Protein AF-A0A354G4K8-F1 (afdb_monomer)

Foldseek 3Di:
DPPVVVVVVVVVVVVVVVVVVVVVVVVVVVVVVVVVVVVVVVVVVVVVVVVVVVVVVVVVVVVVVVVCVCPPVVVVVVVCVVVVHDDDPDDPPPPPPPDPDDDDDPDD

Secondary structure (DSSP, 8-state):
-HHHHHHHHHHHHHHHHHHHHHHHHHHHHHHHHHHHHHHHHHHHHHHHHHHHHHHHHHHHHHHHHHHHHHTSHHHHHHHHHHTTPPP--S------TT----------

pLDDT: mean 78.74, std 14.6, range [35.09, 95.25]

Sequence (108 aa):
MCRIDKIEKTQKTCNLVFFTCCALFLSSTVARMYFYNDLAIKNRDLKGSFDSQLALEEEITILKYEDSGLSSMKYVESEALKLGFVPMEERLMTLDLSSAGQVASLAR

Organism: NCBI:txid2053526

Solvent-accessible surface area (backbone atoms only — not comparable to full-atom values): 6427 Å² total; per-residue (Å²): 120,79,68,60,62,53,52,56,53,52,51,52,53,49,53,50,54,50,51,52,51,53,52,52,50,52,50,50,52,51,50,49,52,49,52,54,49,53,52,49,51,50,50,50,51,51,48,52,52,49,54,52,49,53,52,49,54,52,50,54,51,51,51,53,50,52,49,52,50,61,69,27,65,67,47,50,52,54,51,39,44,74,74,69,50,77,87,80,88,69,80,82,71,75,80,62,88,84,57,92,70,87,70,89,71,90,80,129

Radius of gyration: 40.43 Å; Cα contacts (8 Å, |Δi|>4): 9; chains: 1; bounding box: 79×29×110 Å

Structure (mmCIF, N/CA/C/O backbone):
data_AF-A0A354G4K8-F1
#
_entry.id   AF-A0A354G4K8-F1
#
loop_
_atom_site.group_PDB
_atom_site.id
_atom_site.type_symbol
_atom_site.label_atom_id
_atom_site.label_alt_id
_atom_site.label_comp_id
_atom_site.label_asym_id
_atom_site.label_entity_id
_atom_site.label_seq_id
_atom_site.pdbx_PDB_ins_code
_atom_site.Cartn_x
_atom_site.Cartn_y
_atom_site.Cartn_z
_atom_site.occupancy
_atom_site.B_iso_or_equiv
_atom_site.auth_seq_id
_atom_site.auth_comp_id
_atom_site.auth_asym_id
_atom_site.auth_atom_id
_atom_site.pdbx_PDB_model_num
ATOM 1 N N . MET A 1 1 ? 44.795 1.172 -54.079 1.00 51.94 1 MET A N 1
ATOM 2 C CA . MET A 1 1 ? 43.790 0.287 -53.448 1.00 51.94 1 MET A CA 1
ATOM 3 C C . MET A 1 1 ? 43.538 0.592 -51.963 1.00 51.94 1 MET A C 1
ATOM 5 O O . MET A 1 1 ? 42.389 0.787 -51.615 1.00 51.94 1 MET A O 1
ATOM 9 N N . CYS A 1 2 ? 44.549 0.791 -51.103 1.00 55.47 2 CYS A N 1
ATOM 10 C CA . CYS A 1 2 ? 44.368 0.941 -49.638 1.00 55.47 2 CYS A CA 1
ATOM 11 C C . CYS A 1 2 ? 43.507 2.103 -49.077 1.00 55.47 2 CYS A C 1
ATOM 13 O O . CYS A 1 2 ? 43.191 2.077 -47.888 1.00 55.47 2 CYS A O 1
ATOM 15 N N . ARG A 1 3 ? 43.169 3.156 -49.838 1.00 57.75 3 ARG A N 1
ATOM 16 C CA . ARG A 1 3 ? 42.375 4.288 -49.299 1.00 57.75 3 ARG A CA 1
ATOM 17 C C . ARG A 1 3 ? 40.867 4.029 -49.308 1.00 57.75 3 ARG A C 1
ATOM 19 O O . ARG A 1 3 ? 40.187 4.526 -48.419 1.00 57.75 3 ARG A O 1
ATOM 26 N N . ILE A 1 4 ? 40.366 3.247 -50.264 1.00 60.91 4 ILE A N 1
ATOM 27 C CA . ILE A 1 4 ? 38.925 3.008 -50.434 1.00 60.91 4 ILE A CA 1
ATOM 28 C C . ILE A 1 4 ? 38.414 2.051 -49.342 1.00 60.91 4 ILE A C 1
ATOM 30 O O . ILE A 1 4 ? 37.434 2.367 -48.673 1.00 60.91 4 ILE A O 1
ATOM 34 N N . ASP A 1 5 ? 39.171 0.991 -49.027 1.00 61.75 5 ASP A N 1
ATOM 35 C CA . ASP A 1 5 ? 38.860 0.059 -47.925 1.00 61.75 5 ASP A CA 1
ATOM 36 C C . ASP A 1 5 ? 38.808 0.728 -46.541 1.00 61.75 5 ASP A C 1
ATOM 38 O O . ASP A 1 5 ? 38.025 0.339 -45.671 1.00 61.75 5 ASP A O 1
ATOM 42 N N . LYS A 1 6 ? 39.640 1.755 -46.308 1.00 62.59 6 LYS A N 1
ATOM 43 C CA . LYS A 1 6 ? 39.630 2.503 -45.040 1.00 62.59 6 LYS A CA 1
ATOM 44 C C . LYS A 1 6 ? 38.362 3.341 -44.884 1.00 62.59 6 LYS A C 1
ATOM 46 O O . LYS A 1 6 ? 37.831 3.419 -43.778 1.00 62.59 6 LYS A O 1
ATOM 51 N N . ILE A 1 7 ? 37.866 3.944 -45.963 1.00 71.31 7 ILE A N 1
ATOM 52 C CA . ILE A 1 7 ? 36.657 4.780 -45.933 1.00 71.31 7 ILE A CA 1
ATOM 53 C C . ILE A 1 7 ? 35.425 3.906 -45.663 1.00 71.31 7 ILE A C 1
ATOM 55 O O . ILE A 1 7 ? 34.630 4.231 -44.783 1.00 71.31 7 ILE A O 1
ATOM 59 N N . GLU A 1 8 ? 35.326 2.746 -46.318 1.00 73.31 8 GLU A N 1
ATOM 60 C CA . GLU A 1 8 ? 34.203 1.819 -46.136 1.00 73.31 8 GLU A CA 1
ATOM 61 C C . GLU A 1 8 ? 34.149 1.228 -44.715 1.00 73.31 8 GLU A C 1
ATOM 63 O O . GLU A 1 8 ? 33.081 1.174 -44.097 1.00 73.31 8 GLU A O 1
ATOM 68 N N . LYS A 1 9 ? 35.306 0.853 -44.143 1.00 76.19 9 LYS A N 1
ATOM 69 C CA . LYS A 1 9 ? 35.385 0.422 -42.736 1.00 76.19 9 LYS A CA 1
ATOM 70 C C . LYS A 1 9 ? 34.942 1.522 -41.779 1.00 76.19 9 LYS A C 1
ATOM 72 O O . LYS A 1 9 ? 34.174 1.248 -40.866 1.00 76.19 9 LYS A O 1
ATOM 77 N N . THR A 1 10 ? 35.394 2.756 -41.992 1.00 78.31 10 THR A N 1
ATOM 78 C CA . THR A 1 10 ? 35.066 3.880 -41.101 1.00 78.31 10 THR A CA 1
ATOM 79 C C . THR A 1 10 ? 33.567 4.195 -41.134 1.00 78.31 10 THR A C 1
ATOM 81 O O . THR A 1 10 ? 32.964 4.417 -40.086 1.00 78.31 10 THR A O 1
ATOM 84 N N . GLN A 1 11 ? 32.937 4.124 -42.311 1.00 82.69 11 GLN A N 1
ATOM 85 C CA . GLN A 1 11 ? 31.495 4.325 -42.472 1.00 82.69 11 GLN A CA 1
ATOM 86 C C . GLN A 1 11 ? 30.666 3.228 -41.781 1.00 82.69 11 GLN A C 1
ATOM 88 O O . GLN A 1 11 ? 29.690 3.537 -41.097 1.00 82.69 11 GLN A O 1
ATOM 93 N N . LYS A 1 12 ? 31.078 1.956 -41.889 1.00 83.06 12 LYS A N 1
ATOM 94 C CA . LYS A 1 12 ? 30.425 0.830 -41.194 1.00 83.06 12 LYS A CA 1
ATOM 95 C C . LYS A 1 12 ? 30.510 0.967 -39.673 1.00 83.06 12 LYS A C 1
ATOM 97 O O . LYS A 1 12 ? 29.505 0.781 -38.992 1.00 83.06 12 LYS A O 1
ATOM 102 N N . THR A 1 13 ? 31.672 1.352 -39.143 1.00 85.44 13 THR A N 1
ATOM 103 C CA . THR A 1 13 ? 31.840 1.582 -37.701 1.00 85.44 13 THR A CA 1
ATOM 104 C C . THR A 1 13 ? 31.009 2.773 -37.223 1.00 85.44 13 THR A C 1
ATOM 106 O O . THR A 1 13 ? 30.391 2.689 -36.168 1.00 85.44 13 THR A O 1
ATOM 109 N N . CYS A 1 14 ? 30.930 3.855 -38.007 1.00 85.50 14 CYS A N 1
ATOM 110 C CA . CYS A 1 14 ? 30.136 5.034 -37.655 1.00 85.50 14 CYS A CA 1
ATOM 111 C C . CYS A 1 14 ? 28.632 4.717 -37.598 1.00 85.50 14 CYS A C 1
ATOM 113 O O . CYS A 1 14 ? 27.967 5.057 -36.623 1.00 85.50 14 CYS A O 1
ATOM 115 N N . ASN A 1 15 ? 28.111 3.975 -38.583 1.00 87.50 15 ASN A N 1
ATOM 116 C CA . ASN A 1 15 ? 26.716 3.525 -38.580 1.00 87.50 15 ASN A CA 1
ATOM 117 C C . ASN A 1 15 ? 26.412 2.581 -37.411 1.00 87.50 15 ASN A C 1
ATOM 119 O O . ASN A 1 15 ? 25.342 2.674 -36.812 1.00 87.50 15 ASN A O 1
ATOM 123 N N . LEU A 1 16 ? 27.351 1.698 -37.059 1.00 91.81 16 LEU A N 1
ATOM 124 C CA . LEU A 1 16 ? 27.198 0.798 -35.919 1.00 91.81 16 LEU A CA 1
ATOM 125 C C . LEU A 1 16 ? 27.177 1.568 -34.593 1.00 91.81 16 LEU A C 1
ATOM 127 O O . LEU A 1 16 ? 26.296 1.326 -33.776 1.00 91.81 16 LEU A O 1
ATOM 131 N N . VAL A 1 17 ? 28.086 2.529 -34.402 1.00 92.81 17 VAL A N 1
ATOM 132 C CA . VAL A 1 17 ? 28.113 3.395 -33.211 1.00 92.81 17 VAL A CA 1
ATOM 133 C C . VAL A 1 17 ? 26.853 4.256 -33.121 1.00 92.81 17 VAL A C 1
ATOM 135 O O . VAL A 1 17 ? 26.295 4.422 -32.042 1.00 92.81 17 VAL A O 1
ATOM 138 N N . PHE A 1 18 ? 26.366 4.780 -34.246 1.00 93.12 18 PHE A N 1
ATOM 139 C CA . PHE A 1 18 ? 25.122 5.544 -34.271 1.00 93.12 18 PHE A CA 1
ATOM 140 C C . PHE A 1 18 ? 23.925 4.677 -33.861 1.00 93.12 18 PHE A C 1
ATOM 142 O O . PHE A 1 18 ? 23.140 5.067 -32.997 1.00 93.12 18 PHE A O 1
ATOM 149 N N . PHE A 1 19 ? 23.827 3.464 -34.411 1.00 93.25 19 PHE A N 1
ATOM 150 C CA . PHE A 1 19 ? 22.751 2.535 -34.081 1.00 93.25 19 PHE A CA 1
ATOM 151 C C . PHE A 1 19 ? 22.794 2.093 -32.614 1.00 93.25 19 PHE A C 1
ATOM 153 O O . PHE A 1 19 ? 21.753 2.054 -31.959 1.00 93.25 19 PHE A O 1
ATOM 160 N N . THR A 1 20 ? 23.978 1.810 -32.062 1.00 92.75 20 THR A N 1
ATOM 161 C CA . THR A 1 20 ? 24.106 1.464 -30.640 1.00 92.75 20 THR A CA 1
ATOM 162 C C . THR A 1 20 ? 23.746 2.641 -29.739 1.00 92.75 20 THR A C 1
ATOM 164 O O . THR A 1 20 ? 23.066 2.437 -28.737 1.00 92.75 20 THR A O 1
ATOM 167 N N . CYS A 1 21 ? 24.107 3.873 -30.107 1.00 92.88 21 CYS A N 1
ATOM 168 C CA . CYS A 1 21 ? 23.709 5.069 -29.363 1.00 92.88 21 CYS A CA 1
ATOM 169 C C . CYS A 1 21 ? 22.183 5.251 -29.361 1.00 92.88 21 CYS A C 1
ATOM 171 O O . CYS A 1 21 ? 21.586 5.463 -28.306 1.00 92.88 21 CYS A O 1
ATOM 173 N N . CYS A 1 22 ? 21.533 5.092 -30.519 1.00 92.19 22 CYS A N 1
ATOM 174 C CA . CYS A 1 22 ? 20.073 5.126 -30.617 1.00 92.19 22 CYS A CA 1
ATOM 175 C C . CYS A 1 22 ? 19.4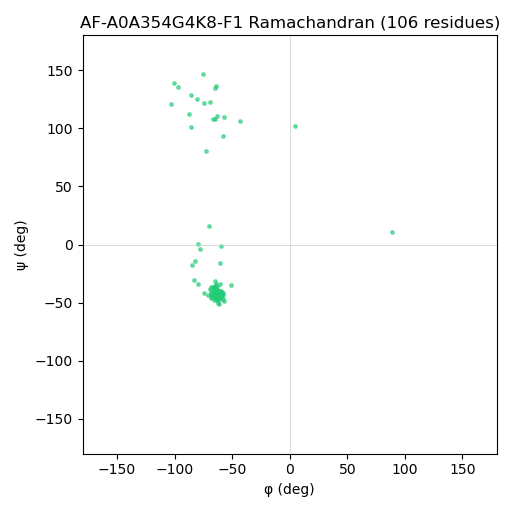17 4.012 -29.790 1.00 92.19 22 CYS A C 1
ATOM 177 O O . CYS A 1 22 ? 18.460 4.274 -29.063 1.00 92.19 22 CYS A O 1
ATOM 179 N N . ALA A 1 23 ? 19.946 2.788 -29.847 1.00 93.50 23 ALA A N 1
ATOM 180 C CA . ALA A 1 23 ? 19.428 1.665 -29.073 1.00 93.50 23 ALA A CA 1
ATOM 181 C C . ALA A 1 23 ? 19.555 1.898 -27.557 1.00 93.50 23 ALA A C 1
ATOM 183 O O . ALA A 1 23 ? 18.602 1.649 -26.821 1.00 93.50 23 ALA A O 1
ATOM 184 N N . LEU A 1 24 ? 20.693 2.427 -27.093 1.00 94.25 24 LEU A N 1
ATOM 185 C CA . LEU A 1 24 ? 20.909 2.786 -25.688 1.00 94.25 24 LEU A CA 1
ATOM 186 C C . LEU A 1 24 ? 20.002 3.935 -25.234 1.00 94.25 24 LEU A C 1
ATOM 188 O O . LEU A 1 24 ? 19.518 3.938 -24.104 1.00 94.25 24 LEU A O 1
ATOM 192 N N . PHE A 1 25 ? 19.739 4.906 -26.106 1.00 95.25 25 PHE A N 1
ATOM 193 C CA . PHE A 1 25 ? 18.851 6.020 -25.787 1.00 95.25 25 PHE A CA 1
ATOM 194 C C . PHE A 1 25 ? 17.391 5.570 -25.641 1.00 95.25 25 PHE A C 1
ATOM 196 O O . PHE A 1 25 ? 16.705 5.941 -24.681 1.00 95.25 25 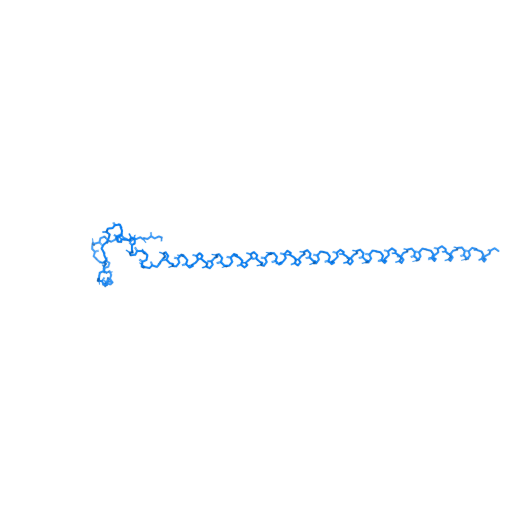PHE A O 1
ATOM 203 N N . LEU A 1 26 ? 16.926 4.723 -26.562 1.00 94.81 26 LEU A N 1
ATOM 204 C CA . LEU A 1 26 ? 15.587 4.144 -26.499 1.00 94.81 26 LEU A CA 1
ATOM 205 C C . LEU A 1 26 ? 15.440 3.233 -25.278 1.00 94.81 26 LEU A C 1
ATOM 207 O O . LEU A 1 26 ? 14.470 3.373 -24.533 1.00 94.81 26 LEU A O 1
ATOM 211 N N . SER A 1 27 ? 16.418 2.361 -25.013 1.00 92.62 27 SER A N 1
ATOM 212 C CA . SER A 1 27 ? 16.374 1.479 -23.844 1.00 92.62 27 SER A CA 1
ATOM 213 C C . SER A 1 27 ? 16.425 2.259 -22.530 1.00 92.62 27 SER A C 1
ATOM 215 O O . SER A 1 27 ? 15.682 1.933 -21.609 1.00 92.62 27 SER A O 1
ATOM 217 N N . SER A 1 28 ? 17.209 3.340 -22.452 1.00 94.12 28 SER A N 1
ATOM 218 C CA . SER A 1 28 ? 17.239 4.226 -21.283 1.00 94.12 28 SER A CA 1
ATOM 219 C C . SER A 1 28 ? 15.885 4.894 -21.037 1.00 94.12 28 SER A C 1
ATOM 221 O O . SER A 1 28 ? 15.414 4.943 -19.900 1.00 94.12 28 SER A O 1
ATOM 223 N N . THR A 1 29 ? 15.228 5.365 -22.098 1.00 92.88 29 THR A N 1
ATOM 224 C CA . THR A 1 29 ? 13.904 5.992 -21.999 1.00 92.88 29 THR A CA 1
ATOM 225 C C . THR A 1 29 ? 12.843 4.992 -21.539 1.00 92.88 29 THR A C 1
ATOM 227 O O . THR A 1 29 ? 12.085 5.287 -20.616 1.00 92.88 29 THR A O 1
ATOM 230 N N . VAL A 1 30 ? 12.828 3.786 -22.115 1.00 94.31 30 VAL A N 1
ATOM 231 C CA . VAL A 1 30 ? 11.897 2.717 -21.719 1.00 94.31 30 VAL A CA 1
ATOM 232 C C . VAL A 1 30 ? 12.153 2.268 -20.282 1.00 94.31 30 VAL A C 1
ATOM 234 O O . VAL A 1 30 ? 11.206 2.141 -19.510 1.00 94.31 30 VAL A O 1
ATOM 237 N N . ALA A 1 31 ? 13.418 2.094 -19.886 1.00 92.50 31 ALA A N 1
ATOM 238 C CA . ALA A 1 31 ? 13.775 1.732 -18.519 1.00 92.50 31 ALA A CA 1
ATOM 239 C C . ALA A 1 31 ? 13.302 2.795 -17.521 1.00 92.50 31 ALA A C 1
ATOM 241 O O . ALA A 1 31 ? 12.657 2.454 -16.534 1.00 92.50 31 ALA A O 1
ATOM 242 N N . ARG A 1 32 ? 13.544 4.087 -17.793 1.00 92.25 32 ARG A N 1
ATOM 243 C CA . ARG A 1 32 ? 13.032 5.181 -16.950 1.00 92.25 32 ARG A CA 1
ATOM 244 C C . ARG A 1 32 ? 11.514 5.132 -16.835 1.00 92.25 32 ARG A C 1
ATOM 246 O O . ARG A 1 32 ? 11.004 5.187 -15.723 1.00 92.25 32 ARG A O 1
ATOM 253 N N . MET A 1 33 ? 10.804 4.989 -17.954 1.00 92.12 33 MET A N 1
ATOM 254 C CA . MET A 1 33 ? 9.343 4.887 -17.964 1.00 92.12 33 MET A CA 1
ATOM 255 C C . MET A 1 33 ? 8.857 3.708 -17.109 1.00 92.12 33 MET A C 1
ATOM 257 O O . MET A 1 33 ? 7.928 3.865 -16.322 1.00 92.12 33 MET A O 1
ATOM 261 N N . TYR A 1 34 ? 9.516 2.550 -17.217 1.00 93.12 34 TYR A N 1
ATOM 262 C CA . TYR A 1 34 ? 9.203 1.366 -16.420 1.00 93.12 34 TYR A CA 1
ATOM 263 C C . TYR A 1 34 ? 9.425 1.609 -14.923 1.00 93.12 34 TYR A C 1
ATOM 265 O O . TYR A 1 34 ? 8.525 1.344 -14.132 1.00 93.12 34 TYR A O 1
ATOM 273 N N . PHE A 1 35 ? 10.570 2.179 -14.532 1.00 91.31 35 PHE A N 1
ATOM 274 C CA . PHE A 1 35 ? 10.846 2.511 -13.131 1.00 91.31 35 PHE A CA 1
ATOM 275 C C . PHE A 1 35 ? 9.854 3.531 -12.570 1.00 91.31 35 PHE A C 1
ATOM 277 O O . PHE A 1 35 ? 9.382 3.355 -11.453 1.00 91.31 35 PHE A O 1
ATOM 284 N N . TYR A 1 36 ? 9.496 4.570 -13.330 1.00 86.81 36 TYR A N 1
ATOM 285 C CA . TYR A 1 36 ? 8.488 5.535 -12.884 1.00 86.81 36 TYR A CA 1
ATOM 286 C C . TYR A 1 36 ? 7.115 4.893 -12.704 1.00 86.81 36 TYR A C 1
ATOM 288 O O . TYR A 1 36 ? 6.428 5.203 -11.736 1.00 86.81 36 TYR A O 1
ATOM 296 N N . ASN A 1 37 ? 6.725 3.988 -13.601 1.00 85.94 37 ASN A N 1
ATOM 297 C CA . ASN A 1 37 ? 5.437 3.313 -13.510 1.00 85.94 37 ASN A CA 1
ATOM 298 C C . ASN A 1 37 ? 5.407 2.314 -12.341 1.00 85.94 37 ASN A C 1
ATOM 300 O O . ASN A 1 37 ? 4.465 2.321 -11.557 1.00 85.94 37 ASN A O 1
ATOM 304 N N . ASP A 1 38 ? 6.470 1.528 -12.151 1.00 84.75 38 ASP A N 1
ATOM 305 C CA . ASP A 1 38 ? 6.617 0.616 -11.008 1.00 84.75 38 ASP A CA 1
ATOM 306 C C . ASP A 1 38 ? 6.623 1.377 -9.670 1.00 84.75 38 ASP A C 1
ATOM 308 O O . ASP A 1 38 ? 5.930 0.994 -8.729 1.00 84.75 38 ASP A O 1
ATOM 312 N N . LEU A 1 39 ? 7.326 2.514 -9.592 1.00 81.00 39 LEU A N 1
ATOM 313 C CA . LEU A 1 39 ? 7.311 3.383 -8.412 1.00 81.00 39 LEU A CA 1
ATOM 314 C C . LEU A 1 39 ? 5.940 4.026 -8.172 1.00 81.00 39 LEU A C 1
ATOM 316 O O . LEU A 1 39 ? 5.544 4.184 -7.017 1.00 81.00 39 LEU A O 1
ATOM 320 N N . ALA A 1 40 ? 5.215 4.400 -9.228 1.00 83.44 40 ALA A N 1
ATOM 321 C CA . ALA A 1 40 ? 3.870 4.960 -9.114 1.00 83.44 40 ALA A CA 1
ATOM 322 C C . ALA A 1 40 ? 2.860 3.911 -8.628 1.00 83.44 40 ALA A C 1
ATOM 324 O O . ALA A 1 40 ? 2.057 4.205 -7.743 1.00 83.44 40 ALA A O 1
ATOM 325 N N . ILE A 1 41 ? 2.935 2.684 -9.153 1.00 80.69 41 ILE A N 1
ATOM 326 C CA . ILE A 1 41 ? 2.105 1.556 -8.713 1.00 80.69 41 ILE A CA 1
ATOM 327 C C . ILE A 1 41 ? 2.409 1.236 -7.251 1.00 80.69 41 ILE A C 1
ATOM 329 O O . ILE A 1 41 ? 1.493 1.244 -6.437 1.00 80.69 41 ILE A O 1
ATOM 333 N N . LYS A 1 42 ? 3.686 1.082 -6.881 1.00 81.00 42 LYS A N 1
ATOM 334 C CA . LYS A 1 42 ? 4.084 0.822 -5.490 1.00 81.00 42 LYS A CA 1
ATOM 335 C C . LYS A 1 42 ? 3.648 1.922 -4.534 1.00 81.00 42 LYS A C 1
ATOM 337 O O . LYS A 1 42 ? 3.194 1.604 -3.447 1.00 81.00 42 LYS A O 1
ATOM 342 N N . ASN A 1 43 ? 3.742 3.197 -4.919 1.00 81.38 43 ASN A N 1
ATOM 343 C CA . ASN A 1 43 ? 3.227 4.297 -4.095 1.00 81.38 43 ASN A CA 1
ATOM 344 C C . ASN A 1 43 ? 1.710 4.230 -3.927 1.00 81.38 43 ASN A C 1
ATOM 346 O O . ASN A 1 43 ? 1.198 4.493 -2.841 1.00 81.38 43 ASN A O 1
ATOM 350 N N . ARG A 1 44 ? 0.982 3.889 -4.995 1.00 82.88 44 ARG A N 1
ATOM 351 C CA . ARG A 1 44 ? -0.470 3.730 -4.931 1.00 82.88 44 ARG A CA 1
ATOM 352 C C . ARG A 1 44 ? -0.859 2.558 -4.035 1.00 82.88 44 ARG A C 1
ATOM 354 O O . ARG A 1 44 ? -1.779 2.701 -3.240 1.00 82.88 44 ARG A O 1
ATOM 361 N N . ASP A 1 45 ? -0.145 1.446 -4.137 1.00 80.75 45 ASP A N 1
ATOM 362 C CA . ASP A 1 45 ? -0.375 0.261 -3.314 1.00 80.75 45 ASP A CA 1
ATOM 363 C C . ASP A 1 45 ? -0.009 0.535 -1.849 1.00 80.75 45 ASP A C 1
ATOM 365 O O . ASP A 1 45 ? -0.767 0.167 -0.955 1.00 80.75 45 ASP A O 1
ATOM 369 N N . LEU A 1 46 ? 1.082 1.270 -1.589 1.00 77.19 46 LEU A N 1
ATOM 370 C CA . LEU A 1 46 ? 1.434 1.732 -0.242 1.00 77.19 46 LEU A CA 1
ATOM 371 C C . LEU A 1 46 ? 0.331 2.613 0.343 1.00 77.19 46 LEU A C 1
ATOM 373 O O . LEU A 1 46 ? -0.057 2.433 1.493 1.00 77.19 46 LEU A O 1
ATOM 377 N N . LYS A 1 47 ? -0.185 3.554 -0.457 1.00 84.06 47 LYS A N 1
ATOM 378 C CA . LYS A 1 47 ? -1.276 4.435 -0.046 1.00 84.06 47 LYS A CA 1
ATOM 379 C C . LYS A 1 47 ? -2.549 3.641 0.246 1.00 84.06 47 LYS A C 1
ATOM 381 O O . LYS A 1 47 ? -3.144 3.843 1.293 1.00 84.06 47 LYS A O 1
ATOM 386 N N . GLY A 1 48 ? -2.919 2.702 -0.623 1.00 84.88 48 GLY A N 1
ATOM 387 C CA . GLY A 1 48 ? -4.071 1.828 -0.397 1.00 84.88 48 GLY A CA 1
ATOM 388 C C . GLY A 1 48 ? -3.920 0.973 0.863 1.00 84.88 48 GLY A C 1
ATOM 389 O O . GLY A 1 48 ? -4.862 0.856 1.642 1.00 84.88 48 GLY A O 1
ATOM 390 N N . SER A 1 49 ? -2.723 0.433 1.108 1.00 81.50 49 SER A N 1
ATOM 391 C CA . SER A 1 49 ? -2.427 -0.312 2.334 1.00 81.50 49 SER A CA 1
ATOM 392 C C 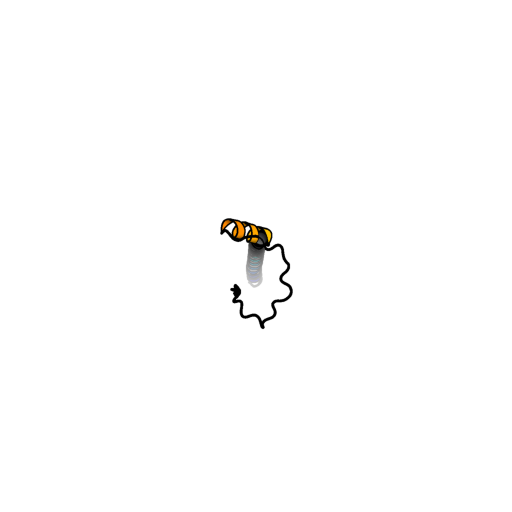. SER A 1 49 ? -2.536 0.575 3.575 1.00 81.50 49 SER A C 1
ATOM 394 O O . SER A 1 49 ? -3.100 0.143 4.577 1.00 81.50 49 SER A O 1
ATOM 396 N N . PHE A 1 50 ? -2.039 1.810 3.512 1.00 85.88 50 PHE A N 1
ATOM 397 C CA . PHE A 1 50 ? -2.131 2.764 4.615 1.00 85.88 50 PHE A CA 1
ATOM 398 C C . PHE A 1 50 ? -3.582 3.165 4.906 1.00 85.88 50 PHE A C 1
ATOM 400 O O . PHE A 1 50 ? -4.006 3.128 6.057 1.00 85.88 50 PHE A O 1
ATOM 407 N N . ASP A 1 51 ? -4.366 3.461 3.868 1.00 86.25 51 ASP A N 1
ATOM 408 C CA . ASP A 1 51 ? -5.788 3.794 4.002 1.00 86.25 51 ASP A CA 1
ATOM 409 C C . ASP A 1 51 ? -6.571 2.615 4.615 1.00 86.25 51 ASP A C 1
ATOM 411 O O . ASP A 1 51 ? -7.409 2.812 5.496 1.00 86.25 51 ASP A O 1
ATOM 415 N N . SER A 1 52 ? -6.256 1.375 4.217 1.00 88.56 52 SER A N 1
ATOM 416 C CA . SER A 1 52 ? -6.871 0.176 4.805 1.00 88.56 52 SER A CA 1
ATOM 417 C C . SER A 1 52 ? -6.489 -0.039 6.271 1.00 88.56 52 SER A C 1
ATOM 419 O O . SER A 1 52 ? -7.328 -0.456 7.066 1.00 88.56 52 SER A O 1
ATOM 421 N N . GLN A 1 53 ? -5.247 0.280 6.645 1.00 89.62 53 GLN A N 1
ATOM 422 C CA . GLN A 1 53 ? -4.790 0.192 8.028 1.00 89.62 53 GLN A CA 1
ATOM 423 C C . GLN A 1 53 ? -5.507 1.222 8.904 1.00 89.62 53 GLN A C 1
ATOM 425 O O . GLN A 1 53 ? -5.964 0.877 9.990 1.00 89.62 53 GLN A O 1
ATOM 430 N N . LEU A 1 54 ? -5.651 2.456 8.416 1.00 91.69 54 LEU A N 1
ATOM 431 C CA . LEU A 1 54 ? -6.358 3.520 9.125 1.00 91.69 54 LEU A CA 1
ATOM 432 C C . LEU A 1 54 ? -7.828 3.148 9.375 1.00 91.69 54 LEU A C 1
ATOM 434 O O . LEU A 1 54 ? -8.320 3.303 10.489 1.00 91.69 54 LEU A O 1
ATOM 438 N N . ALA A 1 55 ? -8.505 2.605 8.358 1.00 92.00 55 ALA A N 1
ATOM 439 C CA . ALA A 1 55 ? -9.884 2.137 8.485 1.00 92.00 55 ALA A CA 1
ATOM 440 C C . ALA A 1 55 ? -10.015 1.004 9.518 1.00 92.00 55 ALA A C 1
ATOM 442 O O . ALA A 1 55 ? -10.938 1.013 10.331 1.00 92.00 55 ALA A O 1
ATOM 443 N N . LEU A 1 56 ? -9.068 0.058 9.530 1.00 92.56 56 LEU A N 1
ATOM 444 C CA . LEU A 1 56 ? -9.046 -1.013 10.528 1.00 92.56 56 LEU A CA 1
ATOM 445 C C . LEU A 1 56 ? -8.827 -0.478 11.949 1.00 92.56 56 LEU A C 1
ATOM 447 O O . LEU A 1 56 ? -9.465 -0.949 12.886 1.00 92.56 56 LEU A O 1
ATOM 451 N N . GLU A 1 57 ? -7.918 0.482 12.133 1.00 90.19 57 GLU A N 1
ATOM 452 C CA . GLU A 1 57 ? -7.665 1.089 13.446 1.00 90.19 57 GLU A CA 1
ATOM 453 C C . GLU A 1 57 ? -8.892 1.841 13.978 1.00 90.19 57 GLU A C 1
ATOM 455 O O . GLU A 1 57 ? -9.190 1.773 15.176 1.00 90.19 57 GLU A O 1
ATOM 460 N N . GLU A 1 58 ? -9.634 2.515 13.098 1.00 92.69 58 GLU A N 1
ATOM 461 C CA . GLU A 1 58 ? -10.903 3.156 13.444 1.00 92.69 58 GLU A CA 1
ATOM 462 C C . GLU A 1 58 ? -11.947 2.120 13.883 1.00 92.69 58 GLU A C 1
ATOM 464 O O . GLU A 1 58 ? -12.531 2.255 14.961 1.00 92.69 58 GLU A O 1
ATOM 469 N N . GLU A 1 59 ? -12.118 1.038 13.119 1.00 92.50 59 GLU A N 1
ATOM 470 C CA . GLU A 1 59 ? -13.061 -0.038 13.445 1.00 92.50 59 GLU A CA 1
ATOM 471 C C . GLU A 1 59 ? -12.716 -0.724 14.775 1.00 92.50 59 GLU A C 1
ATOM 473 O O . GLU A 1 59 ? -13.589 -0.903 15.626 1.00 92.50 59 GLU A O 1
ATOM 478 N N . ILE A 1 60 ? -11.435 -1.026 15.018 1.00 90.94 60 ILE A N 1
ATOM 479 C CA . ILE A 1 60 ? -10.962 -1.576 16.298 1.00 90.94 60 ILE A CA 1
ATOM 480 C C . ILE A 1 60 ? -11.285 -0.623 17.451 1.00 90.94 60 ILE A C 1
ATOM 482 O O . ILE A 1 60 ? -11.679 -1.063 18.533 1.00 90.94 60 ILE A O 1
ATOM 486 N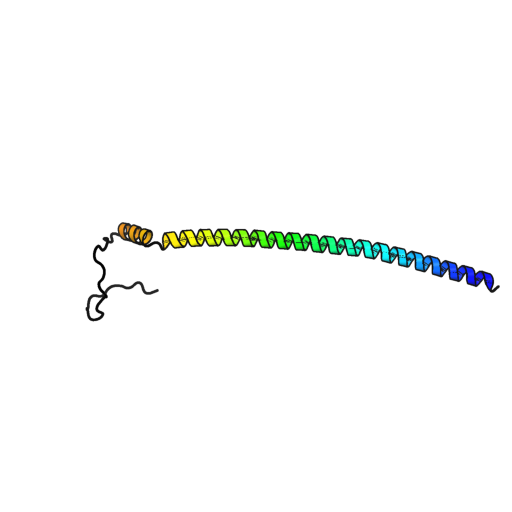 N . THR A 1 61 ? -11.116 0.682 17.243 1.00 90.56 61 THR A N 1
ATOM 487 C CA . THR A 1 61 ? -11.392 1.687 18.274 1.00 90.56 61 THR A CA 1
ATOM 488 C C . THR A 1 61 ? -12.882 1.748 18.606 1.00 90.56 61 THR A C 1
ATOM 490 O O . THR A 1 61 ? -13.236 1.793 19.787 1.00 90.56 61 THR A O 1
ATOM 493 N N . ILE A 1 62 ? -13.750 1.688 17.593 1.00 91.50 62 ILE A N 1
ATOM 494 C CA . ILE A 1 62 ? -15.206 1.623 17.768 1.00 91.50 62 ILE A CA 1
ATOM 495 C C . ILE A 1 62 ? -15.587 0.355 18.532 1.00 91.50 62 ILE A C 1
ATOM 497 O O . ILE A 1 62 ? -16.252 0.443 19.564 1.00 91.50 62 ILE A O 1
ATOM 501 N N . LEU A 1 63 ? -15.097 -0.807 18.094 1.00 89.31 63 LEU A N 1
ATOM 502 C CA . LEU A 1 63 ? -15.385 -2.083 18.750 1.00 89.31 63 LEU A CA 1
ATOM 503 C C . LEU A 1 63 ? -14.945 -2.076 20.214 1.00 89.31 63 LEU A C 1
ATOM 505 O O . LEU A 1 63 ? -15.661 -2.544 21.092 1.00 89.31 63 LEU A O 1
ATOM 509 N N . LYS A 1 64 ? -13.768 -1.512 20.497 1.00 87.88 64 LYS A N 1
ATOM 510 C CA . LYS A 1 64 ? -13.247 -1.395 21.860 1.00 87.88 64 LYS A CA 1
ATOM 511 C C . LYS A 1 64 ? -14.114 -0.484 22.727 1.00 87.88 64 LYS A C 1
ATOM 513 O O . LYS A 1 64 ? -14.260 -0.740 23.924 1.00 87.88 64 LYS A O 1
ATOM 518 N N . TYR A 1 65 ? -14.673 0.578 22.153 1.00 87.31 65 TYR A N 1
ATOM 519 C CA . TYR A 1 65 ? -15.611 1.449 22.853 1.00 87.31 65 TYR A CA 1
ATOM 520 C C . TYR A 1 65 ? -16.928 0.725 23.158 1.00 87.31 65 TYR A C 1
ATOM 522 O O . TYR A 1 65 ? -17.400 0.781 24.293 1.00 87.31 65 TYR A O 1
ATOM 530 N N . GLU A 1 66 ? -17.484 -0.002 22.186 1.00 85.50 66 GLU A N 1
ATOM 531 C CA . GLU A 1 66 ? -18.690 -0.814 22.379 1.00 85.50 66 GLU A CA 1
ATOM 532 C C . GLU A 1 66 ? -18.482 -1.911 23.425 1.00 85.50 66 GLU A C 1
ATOM 534 O O . GLU A 1 66 ? -19.291 -2.043 24.343 1.00 85.50 66 GLU A O 1
ATOM 539 N N . ASP A 1 67 ? -17.366 -2.637 23.354 1.00 83.56 67 ASP A N 1
ATOM 540 C CA . ASP A 1 67 ? -17.001 -3.665 24.329 1.00 83.56 67 ASP A CA 1
ATOM 541 C C . ASP A 1 67 ? -16.821 -3.075 25.732 1.00 83.56 67 ASP A C 1
ATOM 543 O O . ASP A 1 67 ? -17.309 -3.631 26.712 1.00 83.56 67 ASP A O 1
ATOM 547 N N . SER A 1 68 ? -16.212 -1.890 25.844 1.00 79.00 68 SER A N 1
ATOM 548 C CA . SER A 1 68 ? -16.119 -1.172 27.122 1.00 79.00 68 SER A CA 1
ATOM 549 C C . SER A 1 68 ? -17.498 -0.757 27.652 1.00 79.00 68 SER A C 1
ATOM 551 O O . SER A 1 68 ? -17.719 -0.750 28.863 1.00 79.00 68 SER A O 1
ATOM 553 N N . GLY A 1 69 ? -18.438 -0.422 26.764 1.00 79.94 69 GLY A N 1
ATOM 554 C CA . GLY A 1 69 ? -19.826 -0.122 27.114 1.00 79.94 69 GLY A CA 1
ATOM 555 C C . GLY A 1 69 ? -20.586 -1.353 27.613 1.00 79.94 69 GLY A C 1
ATOM 556 O O . GLY A 1 69 ? -21.238 -1.289 28.658 1.00 79.94 69 GLY A O 1
ATOM 557 N N . LEU A 1 70 ? -20.456 -2.481 26.914 1.00 76.56 70 LEU A N 1
ATOM 558 C CA . LEU A 1 70 ? -21.063 -3.768 27.274 1.00 76.56 70 LEU A CA 1
ATOM 559 C C . LEU A 1 70 ? -20.436 -4.375 28.536 1.00 76.56 70 LEU A C 1
ATOM 561 O O . LEU A 1 70 ? -21.142 -4.929 29.373 1.00 76.56 70 LEU A O 1
ATOM 565 N N . SER A 1 71 ? -19.126 -4.215 28.717 1.00 74.50 71 SER A N 1
ATOM 566 C CA . SER A 1 71 ? -18.408 -4.599 29.937 1.00 74.50 71 SER A CA 1
ATOM 567 C C . SER A 1 71 ? -18.590 -3.598 31.077 1.00 74.50 71 SER A C 1
ATOM 569 O O . SER A 1 71 ? -18.097 -3.827 32.184 1.00 74.50 71 SER A O 1
ATOM 571 N N . SER A 1 72 ? -19.284 -2.477 30.852 1.00 82.38 72 SER A N 1
ATOM 572 C CA . SER A 1 72 ? -19.559 -1.542 31.935 1.00 82.38 72 SER A CA 1
ATOM 573 C C . SER A 1 72 ? -20.470 -2.207 32.966 1.00 82.38 72 SER A C 1
ATOM 575 O O . SER A 1 72 ? -21.491 -2.810 32.629 1.00 82.38 72 SER A O 1
ATOM 577 N N . MET A 1 73 ? -20.125 -2.048 34.246 1.00 74.00 73 MET A N 1
ATOM 578 C CA . MET A 1 73 ? -20.912 -2.585 35.363 1.00 74.00 73 MET A CA 1
ATOM 579 C C . MET A 1 73 ? -22.389 -2.186 35.255 1.00 74.00 73 MET A C 1
ATOM 581 O O . MET A 1 73 ? -23.274 -2.978 35.538 1.00 74.00 73 MET A O 1
ATOM 585 N N . LYS A 1 74 ? -22.657 -0.980 34.744 1.00 77.12 74 LYS A N 1
ATOM 586 C CA . LYS A 1 74 ? -24.005 -0.451 34.539 1.00 77.12 74 LYS A CA 1
ATOM 587 C C . LYS A 1 74 ? -24.827 -1.272 33.539 1.00 77.12 74 LYS A C 1
ATOM 589 O O . LYS A 1 74 ? -26.019 -1.473 33.763 1.00 77.12 74 LYS A O 1
ATOM 594 N N . TYR A 1 75 ? -24.216 -1.734 32.445 1.00 81.50 75 TYR A N 1
ATOM 595 C CA . TYR A 1 75 ? -24.881 -2.627 31.494 1.00 81.50 75 TYR A CA 1
ATOM 596 C C . TYR A 1 75 ? -25.181 -3.979 32.149 1.00 81.50 75 TYR A C 1
ATOM 598 O O . TYR A 1 75 ? -26.326 -4.431 32.117 1.00 81.50 75 TYR A O 1
ATOM 606 N N . VAL A 1 76 ? -24.190 -4.564 32.828 1.00 81.31 76 VAL A N 1
ATOM 607 C CA . VAL A 1 76 ? -24.332 -5.839 33.551 1.00 81.31 76 VAL A CA 1
ATOM 608 C C . VAL A 1 76 ? -25.439 -5.768 34.608 1.00 81.31 76 VAL A C 1
ATOM 610 O O . VAL A 1 76 ? -26.303 -6.639 34.652 1.00 81.31 76 VAL A O 1
ATOM 613 N N . GLU A 1 77 ? -25.467 -4.711 35.418 1.00 81.69 77 GLU A N 1
ATOM 614 C CA 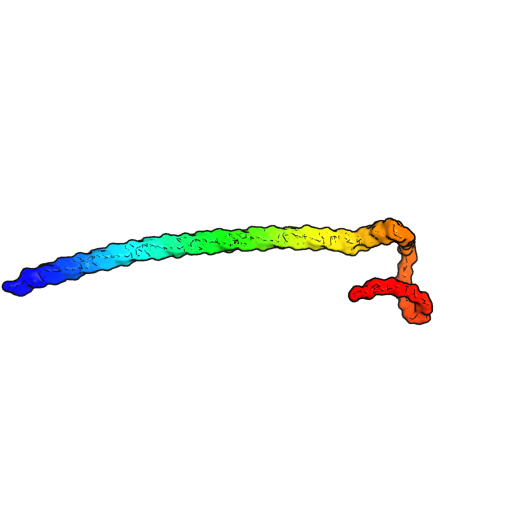. GLU A 1 77 ? -26.502 -4.465 36.426 1.00 81.69 77 GLU A CA 1
ATOM 615 C C . GLU A 1 77 ? -27.886 -4.305 35.789 1.00 81.69 77 GLU A C 1
ATOM 617 O O . GLU A 1 77 ? -28.860 -4.880 36.274 1.00 81.69 77 GLU A O 1
ATOM 622 N N . SER A 1 78 ? -27.987 -3.567 34.676 1.00 84.25 78 SER A N 1
ATOM 623 C CA . SER A 1 78 ? -29.259 -3.404 33.968 1.00 84.25 78 SER A CA 1
ATOM 624 C C . SER A 1 78 ? -29.806 -4.721 33.417 1.00 84.25 78 SER A C 1
ATOM 626 O O . SER A 1 78 ? -31.017 -4.943 33.456 1.00 84.25 78 SER A O 1
ATOM 628 N N . GLU A 1 79 ? -28.933 -5.619 32.962 1.00 84.69 79 GLU A N 1
ATOM 629 C CA . GLU A 1 79 ? -29.352 -6.909 32.421 1.00 84.69 79 GLU A CA 1
ATOM 630 C C . GLU A 1 79 ? -29.664 -7.918 33.524 1.00 84.69 79 GLU A C 1
ATOM 632 O O . GLU A 1 79 ? -30.632 -8.671 33.421 1.00 84.69 79 GLU A O 1
ATOM 637 N N . ALA A 1 80 ? -28.938 -7.856 34.641 1.00 83.81 80 ALA A N 1
ATOM 638 C CA . ALA A 1 80 ? -29.267 -8.594 35.853 1.00 83.81 80 ALA A CA 1
ATOM 639 C C . ALA A 1 80 ? -30.656 -8.200 36.396 1.00 83.81 80 ALA A C 1
ATOM 641 O O . ALA A 1 80 ? -31.457 -9.076 36.723 1.00 83.81 80 ALA A O 1
ATOM 642 N N . LEU A 1 81 ? -30.996 -6.904 36.400 1.00 86.31 81 LEU A N 1
ATOM 643 C CA . LEU A 1 81 ? -32.336 -6.428 36.768 1.00 86.31 81 LEU A CA 1
ATOM 644 C C . LEU A 1 81 ? -33.430 -7.018 35.865 1.00 86.31 81 LEU A C 1
ATOM 646 O O . LEU A 1 81 ? -34.466 -7.459 36.365 1.00 86.31 81 LEU A O 1
ATOM 650 N N . LYS A 1 82 ? -33.210 -7.079 34.543 1.00 89.00 82 LYS A N 1
ATOM 651 C CA . LYS A 1 82 ? -34.173 -7.689 33.601 1.00 89.00 82 LYS A CA 1
ATOM 652 C C . LYS A 1 82 ? -34.355 -9.189 33.824 1.00 89.00 82 LYS A C 1
ATOM 654 O O . LYS A 1 82 ? -35.443 -9.709 33.592 1.00 89.00 82 LYS A O 1
ATOM 659 N N . LEU A 1 83 ? -33.310 -9.875 34.277 1.00 88.81 83 LEU A N 1
ATOM 660 C CA . LEU A 1 83 ? -33.340 -11.295 34.630 1.00 88.81 83 LEU A CA 1
ATOM 661 C C . LEU A 1 83 ? -33.951 -11.559 36.020 1.00 88.81 83 LEU A C 1
ATOM 663 O O . LEU A 1 83 ? -34.064 -12.715 36.424 1.00 88.81 83 LEU A O 1
ATOM 667 N N . GLY A 1 84 ? -34.380 -10.513 36.736 1.00 85.88 84 GLY A N 1
ATOM 668 C CA . GLY A 1 84 ? -35.046 -10.615 38.035 1.00 85.88 84 GLY A CA 1
ATOM 669 C C . GLY A 1 84 ? -34.102 -10.613 39.239 1.00 85.88 84 GLY A C 1
ATOM 670 O O . GLY A 1 84 ? -34.546 -10.890 40.353 1.00 85.88 84 GLY A O 1
ATOM 671 N N . PHE A 1 85 ? -32.817 -10.300 39.048 1.00 84.00 85 PHE A N 1
ATOM 672 C CA . PHE A 1 85 ? -31.885 -10.100 40.157 1.00 84.00 85 PHE A CA 1
ATOM 673 C C . PHE A 1 85 ? -32.122 -8.740 40.829 1.00 84.00 85 PHE A C 1
ATOM 675 O O . PHE A 1 85 ? -32.491 -7.762 40.181 1.00 84.00 85 PHE A O 1
ATOM 682 N N . VAL A 1 86 ? -31.903 -8.676 42.143 1.00 82.94 86 VAL A N 1
ATOM 683 C CA . VAL A 1 86 ? -32.099 -7.472 42.968 1.00 82.94 86 VAL A CA 1
ATOM 684 C C . VAL A 1 86 ? -30.738 -6.807 43.220 1.00 82.94 86 VAL A C 1
ATOM 686 O O . VAL A 1 86 ? -29.765 -7.527 43.461 1.00 82.94 86 VAL A O 1
ATOM 689 N N . PRO A 1 87 ? -30.630 -5.464 43.161 1.00 77.00 87 PRO A N 1
ATOM 690 C CA . PRO A 1 87 ? -29.368 -4.766 43.382 1.00 77.00 87 PRO A CA 1
ATOM 691 C C . PRO A 1 87 ? -28.866 -4.978 44.813 1.00 77.00 87 PRO A C 1
ATOM 693 O O . PRO A 1 87 ? -29.627 -4.911 45.776 1.00 77.00 87 PRO A O 1
ATOM 696 N N . MET A 1 88 ? -27.567 -5.242 44.943 1.00 75.44 88 MET A N 1
ATOM 697 C CA . MET A 1 88 ? -26.910 -5.451 46.230 1.00 75.44 88 MET A CA 1
ATOM 698 C C . MET A 1 88 ? -26.467 -4.093 46.796 1.00 75.44 88 MET A C 1
ATOM 700 O O . MET A 1 88 ? -25.588 -3.449 46.231 1.00 75.44 88 MET A O 1
ATOM 704 N N . GLU A 1 89 ? -27.083 -3.643 47.892 1.00 75.31 89 GLU A N 1
ATOM 705 C CA . GLU A 1 89 ? -26.766 -2.345 48.523 1.00 75.31 89 GLU A CA 1
ATOM 706 C C . GLU A 1 89 ? -25.576 -2.418 49.497 1.00 75.31 89 GLU A C 1
ATOM 708 O O . GLU A 1 89 ? -24.955 -1.402 49.819 1.00 75.31 89 GLU A O 1
ATOM 713 N N . GLU A 1 90 ? -25.217 -3.622 49.943 1.00 70.44 90 GLU A N 1
ATOM 714 C CA . GLU A 1 90 ? -24.135 -3.846 50.898 1.00 70.44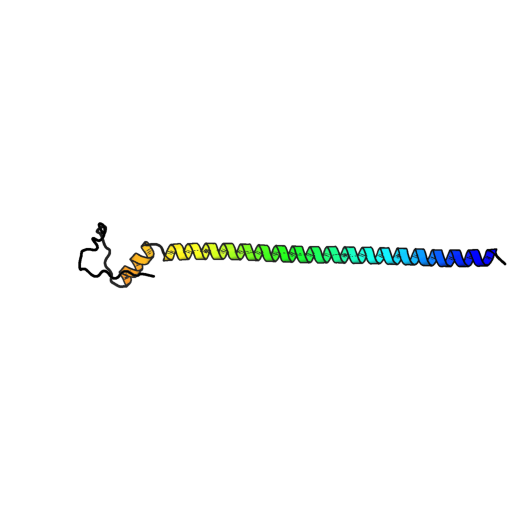 90 GLU A CA 1
ATOM 715 C C . GLU A 1 90 ? -22.829 -4.232 50.196 1.00 70.44 90 GLU A C 1
ATOM 717 O O . GLU A 1 90 ? -22.791 -5.073 49.296 1.00 70.44 90 GLU A O 1
ATOM 722 N N . ARG A 1 91 ? -21.712 -3.634 50.631 1.00 58.81 91 ARG A N 1
ATOM 723 C CA . ARG A 1 91 ? -20.381 -4.066 50.188 1.00 58.81 91 ARG A CA 1
ATOM 724 C C . ARG A 1 91 ? -20.100 -5.441 50.781 1.00 58.81 91 ARG A C 1
ATOM 726 O O . ARG A 1 91 ? -20.067 -5.569 52.002 1.00 58.81 91 ARG A O 1
ATOM 733 N N . LEU A 1 92 ? -19.817 -6.426 49.926 1.00 61.41 92 LEU A N 1
ATOM 734 C CA . LEU A 1 92 ? -19.249 -7.713 50.332 1.00 61.41 92 LEU A CA 1
ATOM 735 C C . LEU A 1 92 ? -17.924 -7.461 51.062 1.00 61.41 92 LEU A C 1
ATOM 737 O O . LEU A 1 92 ? -16.86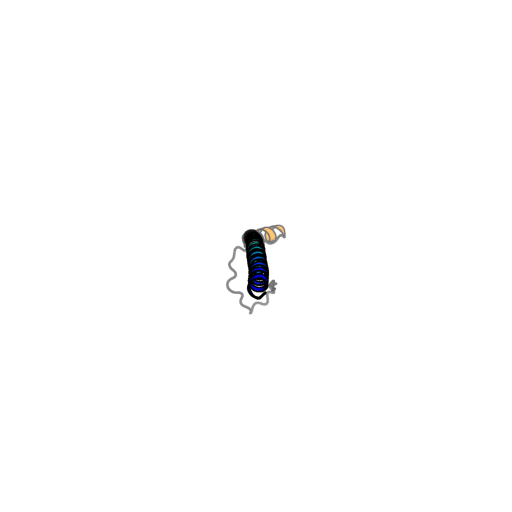4 -7.303 50.456 1.00 61.41 92 LEU A O 1
ATOM 741 N N . MET A 1 93 ? -18.003 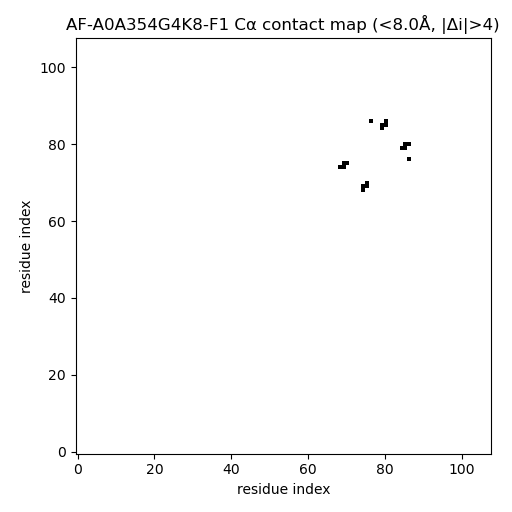-7.369 52.386 1.00 54.19 93 MET A N 1
ATOM 742 C CA . MET A 1 93 ? -16.855 -7.399 53.273 1.00 54.19 93 MET A CA 1
ATOM 743 C C . MET A 1 93 ? -16.236 -8.780 53.068 1.00 54.19 93 MET A C 1
ATOM 745 O O . MET A 1 93 ? -16.899 -9.774 53.342 1.00 54.19 93 MET A O 1
ATOM 749 N N . THR A 1 94 ? -15.054 -8.809 52.442 1.00 54.06 94 THR A N 1
ATOM 750 C CA . THR A 1 94 ? -14.187 -9.975 52.186 1.00 54.06 94 THR A CA 1
ATOM 751 C C . THR A 1 94 ? -14.799 -11.305 52.619 1.00 54.06 94 THR A C 1
ATOM 753 O O . THR A 1 94 ? -14.798 -11.611 53.810 1.00 54.06 94 THR A O 1
ATOM 756 N N . LEU A 1 95 ? -15.319 -12.065 51.650 1.00 50.41 95 LEU A N 1
ATOM 757 C CA . LEU A 1 95 ? -15.801 -13.434 51.835 1.00 50.41 95 LEU A CA 1
ATOM 758 C C . LEU A 1 95 ? -14.816 -14.214 52.711 1.00 50.41 95 LEU A C 1
ATOM 760 O O . LEU A 1 95 ? -13.726 -14.572 52.262 1.00 50.41 95 LEU A O 1
ATOM 764 N N . ASP A 1 96 ? -15.198 -14.456 53.963 1.00 52.47 96 ASP A N 1
ATOM 765 C CA . ASP A 1 96 ? -14.527 -15.444 54.785 1.00 52.47 96 ASP A CA 1
ATOM 766 C C . ASP A 1 96 ? -14.809 -16.806 54.141 1.00 52.47 96 ASP A C 1
ATOM 768 O O . ASP A 1 96 ? -15.937 -17.305 54.155 1.00 52.47 96 ASP A O 1
ATOM 772 N N . LEU A 1 97 ? -13.773 -17.380 53.526 1.00 54.88 97 LEU A N 1
ATOM 773 C CA . LEU A 1 97 ? -13.776 -18.692 52.870 1.00 54.88 97 LEU A CA 1
ATOM 774 C C . LEU A 1 97 ? -14.138 -19.842 53.835 1.00 54.88 97 LEU A C 1
ATOM 776 O O . LEU A 1 97 ? -14.202 -20.993 53.409 1.00 54.88 97 LEU A 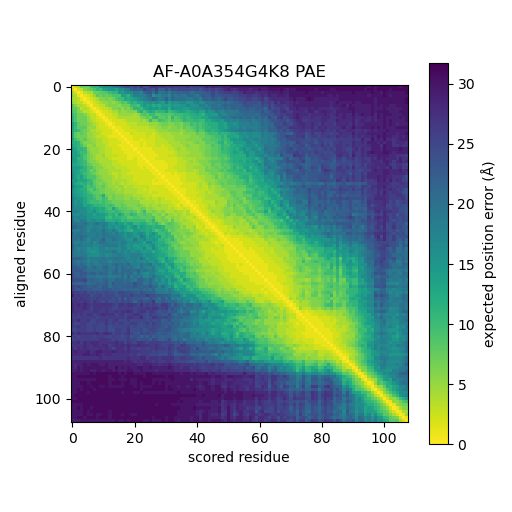O 1
ATOM 780 N N . SER A 1 98 ? -14.369 -19.551 55.122 1.00 55.94 98 SER A N 1
ATOM 781 C CA . SER A 1 98 ? -14.868 -20.497 56.124 1.00 55.94 98 SER A CA 1
ATOM 782 C C . SER A 1 98 ? -16.396 -20.693 56.109 1.00 55.94 98 SER A C 1
ATOM 784 O O . SER A 1 98 ? -16.896 -21.656 56.694 1.00 55.94 98 SER A O 1
ATOM 786 N N . SER A 1 99 ? -17.155 -19.818 55.436 1.00 55.81 99 SER A N 1
ATOM 787 C CA . SER A 1 99 ? -18.621 -19.883 55.402 1.00 55.81 99 SER A CA 1
ATOM 788 C C . SER A 1 99 ? -19.135 -20.909 54.385 1.00 55.81 99 SER A C 1
ATOM 790 O O . SER A 1 99 ? -18.853 -20.826 53.192 1.00 55.81 99 SER A O 1
ATOM 792 N N . ALA A 1 100 ? -19.964 -21.850 54.847 1.00 52.28 100 ALA A N 1
ATOM 793 C CA . ALA A 1 100 ? -20.593 -22.916 54.056 1.00 52.28 100 ALA A CA 1
ATOM 794 C C . ALA A 1 100 ? -21.681 -22.433 53.062 1.00 52.28 100 ALA A C 1
ATOM 796 O O . ALA A 1 100 ? -22.490 -23.231 52.583 1.00 52.28 100 ALA A O 1
ATOM 797 N N . GLY A 1 101 ? -21.739 -21.133 52.765 1.00 55.72 101 GLY A N 1
ATOM 798 C CA . GLY A 1 101 ? -22.646 -20.559 51.777 1.00 55.72 101 GLY A CA 1
ATOM 799 C C . GLY A 1 101 ? -22.042 -20.637 50.381 1.00 55.72 101 GLY A C 1
ATOM 800 O O . GLY A 1 101 ? -21.193 -19.824 50.028 1.00 55.72 101 GLY A O 1
ATOM 801 N N . GLN A 1 102 ? -22.480 -21.610 49.578 1.00 51.28 102 GLN A N 1
ATOM 802 C CA . GLN A 1 102 ? -22.142 -21.689 48.157 1.00 51.28 102 GLN A CA 1
ATOM 803 C C . GLN A 1 102 ? -22.580 -20.408 47.440 1.00 51.28 102 GLN A C 1
ATOM 805 O O . GLN A 1 102 ? -23.770 -20.181 47.228 1.00 51.28 102 GLN A O 1
ATOM 810 N N . VAL A 1 103 ? -21.614 -19.594 47.025 1.00 57.31 103 VAL A N 1
ATOM 811 C CA . VAL A 1 103 ? -21.835 -18.531 46.044 1.00 57.31 103 VAL A CA 1
ATOM 812 C C . VAL A 1 103 ? -21.279 -19.025 44.719 1.00 57.31 103 VAL A C 1
ATOM 814 O O . VAL A 1 103 ? -20.102 -19.374 44.623 1.00 57.31 103 VAL A O 1
ATOM 817 N N . ALA A 1 104 ? -22.138 -19.104 43.705 1.00 55.53 104 ALA A N 1
ATOM 818 C CA . ALA A 1 104 ? -21.722 -19.439 42.353 1.00 55.53 104 ALA A CA 1
ATOM 819 C C . ALA A 1 104 ? -20.802 -18.325 41.837 1.00 55.53 104 ALA A C 1
ATOM 821 O O . ALA A 1 104 ? -21.258 -17.214 41.569 1.00 55.53 104 ALA A O 1
ATOM 822 N N . SER A 1 105 ? -19.504 -18.611 41.718 1.00 53.53 105 SER A N 1
ATOM 823 C CA . SER A 1 105 ? -18.599 -17.749 40.969 1.00 53.53 105 SER A CA 1
ATOM 824 C C . SER A 1 105 ? -18.658 -18.145 39.496 1.00 53.53 105 SER A C 1
ATOM 826 O O . SER A 1 105 ? -18.530 -19.315 39.131 1.00 53.53 105 SER A O 1
ATOM 828 N N . LEU A 1 106 ? -18.873 -17.157 38.629 1.00 48.06 106 LEU A N 1
ATOM 829 C CA . LEU A 1 106 ? -18.592 -17.283 37.203 1.00 48.06 106 LEU A CA 1
ATOM 830 C C . LEU A 1 106 ? -17.069 -17.248 37.039 1.00 48.06 106 LEU A C 1
ATOM 832 O O . LEU A 1 106 ? -16.481 -16.205 36.767 1.00 48.06 106 LEU A O 1
ATOM 836 N N . ALA A 1 107 ? -16.425 -18.387 37.280 1.00 40.47 107 ALA A N 1
ATOM 837 C CA . ALA A 1 107 ? -15.058 -18.611 36.842 1.00 40.47 107 ALA A CA 1
ATOM 838 C C . ALA A 1 107 ? -15.080 -18.848 35.324 1.00 40.47 107 ALA A C 1
ATOM 840 O O . ALA A 1 107 ? -15.784 -19.739 34.843 1.00 40.47 107 ALA A O 1
ATOM 841 N N . ARG A 1 108 ? -14.343 -18.016 34.589 1.00 35.09 108 ARG A N 1
ATOM 842 C CA . ARG A 1 108 ? -14.034 -18.194 33.169 1.00 35.09 108 ARG A CA 1
ATOM 843 C C . ARG A 1 108 ? -12.584 -18.626 33.033 1.00 35.09 108 ARG A C 1
ATOM 845 O O . ARG A 1 108 ? -11.760 -18.097 33.813 1.00 35.09 108 ARG A O 1
#

Mean predicted aligned error: 16.51 Å